Protein AF-A0A2W4PX23-F1 (afdb_monomer_lite)

Foldseek 3Di:
DVVVVVQVVCVVCVVVVVVVLVVVCVVPVLSVVQPCLQLLVDADDDDPDAAEEEDADPVRLVVVLVVCVVVVPPGAYEYEYADSVVQVVNCVSCVVVVHHTGYHHPPHPNSVVSNVVD

Radius of gyration: 15.63 Å; chains: 1; bounding box: 36×24×44 Å

Structure (mmCIF, N/CA/C/O backbone):
data_AF-A0A2W4PX23-F1
#
_entry.id   AF-A0A2W4PX23-F1
#
loop_
_atom_site.group_PDB
_atom_site.id
_atom_site.type_symbol
_atom_site.label_atom_id
_atom_site.label_alt_id
_atom_site.label_comp_id
_atom_site.label_asym_id
_atom_site.label_entity_id
_atom_site.label_seq_id
_atom_site.pdbx_PDB_ins_code
_atom_site.Cartn_x
_atom_site.Cartn_y
_atom_site.Cartn_z
_atom_site.occupancy
_atom_site.B_iso_or_equiv
_atom_site.auth_seq_id
_atom_site.auth_comp_id
_atom_site.auth_asym_id
_atom_site.auth_atom_id
_atom_site.pdbx_PDB_model_num
ATOM 1 N N . MET A 1 1 ? -4.218 9.496 -27.718 1.00 61.47 1 MET A N 1
ATOM 2 C CA . MET A 1 1 ? -2.844 9.422 -28.275 1.00 61.47 1 MET A CA 1
ATOM 3 C C . MET A 1 1 ? -1.739 9.547 -27.221 1.00 61.47 1 MET A C 1
ATOM 5 O O . MET A 1 1 ? -0.979 8.600 -27.090 1.00 61.47 1 MET A O 1
ATOM 9 N N . ARG A 1 2 ? -1.661 10.614 -26.403 1.00 74.56 2 ARG A N 1
ATOM 10 C CA . ARG A 1 2 ? -0.590 10.764 -25.382 1.00 74.56 2 ARG A CA 1
ATOM 11 C C . ARG A 1 2 ? -0.529 9.641 -24.330 1.00 74.56 2 ARG A C 1
ATOM 13 O O . ARG A 1 2 ? 0.556 9.165 -24.022 1.00 74.56 2 ARG A O 1
ATOM 20 N N . ARG A 1 3 ? -1.682 9.164 -23.835 1.00 73.31 3 ARG A N 1
ATOM 21 C CA . ARG A 1 3 ? -1.745 8.023 -22.896 1.00 73.31 3 ARG A CA 1
ATOM 22 C C . ARG A 1 3 ? -1.245 6.712 -23.507 1.00 73.31 3 ARG A C 1
ATOM 24 O O . ARG A 1 3 ? -0.542 5.982 -22.833 1.00 73.31 3 ARG A O 1
ATOM 31 N N . ALA A 1 4 ? -1.559 6.441 -24.775 1.00 79.75 4 ALA A N 1
ATOM 32 C CA . ALA A 1 4 ? -1.116 5.217 -25.448 1.00 79.75 4 ALA A CA 1
ATOM 33 C C . ALA A 1 4 ? 0.409 5.189 -25.624 1.00 79.75 4 ALA A C 1
ATOM 35 O O . ALA A 1 4 ? 1.033 4.165 -25.375 1.00 79.75 4 ALA A O 1
ATOM 36 N N . LEU A 1 5 ? 1.009 6.333 -25.971 1.00 84.81 5 LEU A N 1
ATOM 37 C CA . LEU A 1 5 ? 2.462 6.471 -26.072 1.00 84.81 5 LEU A CA 1
ATOM 38 C C . LEU A 1 5 ? 3.144 6.329 -24.700 1.00 84.81 5 LEU A C 1
ATOM 40 O O . LEU A 1 5 ? 4.139 5.622 -24.583 1.00 84.81 5 LEU A O 1
ATOM 44 N N . TYR A 1 6 ? 2.573 6.941 -23.655 1.00 78.00 6 TYR A N 1
ATOM 45 C CA . TYR A 1 6 ? 3.040 6.794 -22.272 1.00 78.00 6 TYR A CA 1
ATOM 46 C C . TYR A 1 6 ? 2.971 5.336 -21.794 1.00 78.00 6 TYR A C 1
ATOM 48 O O . TYR A 1 6 ? 3.946 4.814 -21.261 1.00 78.00 6 TYR A O 1
ATOM 56 N N . SER A 1 7 ? 1.855 4.647 -22.052 1.00 76.88 7 SER A N 1
ATOM 57 C CA . SER A 1 7 ? 1.700 3.229 -21.724 1.00 76.88 7 SER A CA 1
ATOM 58 C C . SER A 1 7 ? 2.673 2.349 -22.507 1.00 76.88 7 SER A C 1
ATOM 60 O O . SER A 1 7 ? 3.268 1.456 -21.918 1.00 76.88 7 SER A O 1
ATOM 62 N N . LEU A 1 8 ? 2.886 2.606 -23.803 1.00 85.31 8 LEU A N 1
ATOM 63 C CA . LEU A 1 8 ? 3.838 1.848 -24.619 1.00 85.31 8 LEU A CA 1
ATOM 64 C C . LEU A 1 8 ? 5.274 2.003 -24.101 1.00 85.31 8 LEU A C 1
ATOM 66 O O . LEU A 1 8 ? 5.978 1.008 -23.952 1.00 85.31 8 LEU A O 1
ATOM 70 N N . LEU A 1 9 ? 5.684 3.231 -23.769 1.00 86.50 9 LEU A N 1
ATOM 71 C CA . LEU A 1 9 ? 6.985 3.504 -23.156 1.00 86.50 9 LEU A CA 1
ATOM 72 C C . LEU A 1 9 ? 7.128 2.792 -21.808 1.00 86.50 9 LEU A C 1
ATOM 74 O O . LEU A 1 9 ? 8.153 2.157 -21.568 1.00 86.50 9 LEU A O 1
ATOM 78 N N . LEU A 1 10 ? 6.096 2.832 -20.958 1.00 77.94 10 LEU A N 1
ATOM 79 C CA . LEU A 1 10 ? 6.082 2.092 -19.695 1.00 77.94 10 LEU A CA 1
ATOM 80 C C . LEU A 1 10 ? 6.231 0.586 -19.913 1.00 77.94 10 LEU A C 1
ATOM 82 O O . LEU A 1 10 ? 7.039 -0.031 -19.230 1.00 77.94 10 LEU A O 1
ATOM 86 N N . TYR A 1 11 ? 5.511 -0.005 -20.870 1.00 78.06 11 TYR A N 1
ATOM 87 C CA . TYR A 1 11 ? 5.624 -1.432 -21.183 1.00 78.06 11 TYR A CA 1
ATOM 88 C C . TYR A 1 11 ? 6.996 -1.808 -21.747 1.00 78.06 11 TYR A C 1
ATOM 90 O O . TYR A 1 11 ? 7.496 -2.884 -21.430 1.00 78.06 11 TYR A O 1
ATOM 98 N N . LEU A 1 12 ? 7.627 -0.929 -22.529 1.00 85.50 12 LEU A N 1
ATOM 99 C CA . LEU A 1 12 ? 8.967 -1.155 -23.073 1.00 85.50 12 LEU A CA 1
ATOM 100 C C . LEU A 1 12 ? 10.058 -1.042 -21.994 1.00 85.50 12 LEU A C 1
ATOM 102 O O . LEU A 1 12 ? 11.041 -1.778 -22.015 1.00 85.50 12 LEU A O 1
ATOM 106 N N . LEU A 1 13 ? 9.863 -0.150 -21.019 1.00 83.62 13 LEU A N 1
ATOM 107 C CA . LEU A 1 13 ? 10.742 0.016 -19.857 1.00 83.62 13 LEU A CA 1
ATOM 108 C C . LEU A 1 13 ? 10.486 -1.036 -18.767 1.00 83.62 13 LEU A C 1
ATOM 110 O O . LEU A 1 13 ? 11.382 -1.332 -17.976 1.00 83.62 13 LEU A O 1
ATOM 114 N N . LEU A 1 14 ? 9.292 -1.630 -18.730 1.00 78.25 14 LEU A N 1
ATOM 115 C CA . LEU A 1 14 ? 8.894 -2.638 -17.753 1.00 78.25 14 LEU A CA 1
ATOM 116 C C . LEU A 1 14 ? 9.862 -3.828 -17.659 1.00 78.25 14 LEU A C 1
ATOM 118 O O . LEU A 1 14 ? 10.240 -4.143 -16.534 1.00 78.25 14 LEU A O 1
ATOM 122 N N . PRO A 1 15 ? 10.323 -4.478 -18.748 1.00 78.69 15 PRO A N 1
ATOM 123 C CA . PRO A 1 15 ? 11.280 -5.580 -18.643 1.00 78.69 15 PRO A CA 1
ATOM 124 C C . PRO A 1 15 ? 12.607 -5.148 -18.009 1.00 78.69 15 PRO A C 1
ATOM 126 O O . PRO A 1 15 ? 13.164 -5.897 -17.214 1.00 78.69 15 PRO A O 1
ATOM 129 N N . LEU A 1 16 ? 13.084 -3.925 -18.264 1.00 80.81 16 LEU A N 1
ATOM 130 C CA . LEU A 1 16 ? 14.297 -3.389 -17.634 1.00 80.81 16 LEU A CA 1
ATOM 131 C C . LEU A 1 16 ? 14.086 -3.112 -16.139 1.00 80.81 16 LEU A C 1
ATOM 133 O O . LEU A 1 16 ? 14.943 -3.441 -15.316 1.00 80.81 16 LEU A O 1
ATOM 137 N N . VAL A 1 17 ? 12.931 -2.546 -15.773 1.00 73.12 17 VAL A N 1
ATOM 138 C CA . VAL A 1 17 ? 12.558 -2.287 -14.375 1.00 73.12 17 VAL A CA 1
ATOM 139 C C . VAL A 1 17 ? 12.370 -3.598 -13.617 1.00 73.12 17 VAL A C 1
ATOM 141 O O . VAL A 1 17 ? 12.944 -3.750 -12.544 1.00 73.12 17 VAL A O 1
ATOM 144 N N . VAL A 1 18 ? 11.640 -4.561 -14.181 1.00 71.12 18 VAL A N 1
ATOM 145 C CA . VAL A 1 18 ? 11.428 -5.898 -13.611 1.00 71.12 18 VAL A CA 1
ATOM 146 C C . VAL A 1 18 ? 12.751 -6.637 -13.488 1.00 71.12 18 VAL A C 1
ATOM 148 O O . VAL A 1 18 ? 13.023 -7.176 -12.427 1.00 71.12 18 VAL A O 1
ATOM 151 N N . MET A 1 19 ? 13.622 -6.604 -14.498 1.00 76.12 19 MET A N 1
ATOM 152 C CA . MET A 1 19 ? 14.941 -7.235 -14.427 1.00 76.12 19 MET A CA 1
ATOM 153 C C . MET A 1 19 ? 15.809 -6.603 -13.333 1.00 76.12 19 MET A C 1
ATOM 155 O O . MET A 1 19 ? 16.417 -7.315 -12.539 1.00 76.12 19 MET A O 1
ATOM 159 N N . ARG A 1 20 ? 15.799 -5.272 -13.192 1.00 73.00 20 ARG A N 1
ATOM 160 C CA . ARG A 1 20 ? 16.502 -4.573 -12.105 1.00 73.00 20 ARG A CA 1
ATOM 161 C C . ARG A 1 20 ? 15.888 -4.843 -10.729 1.00 73.00 20 ARG A C 1
ATOM 163 O O . ARG A 1 20 ? 16.624 -4.930 -9.744 1.00 73.00 20 ARG A O 1
ATOM 170 N N . PHE A 1 21 ? 14.568 -4.983 -10.652 1.00 64.31 21 PHE A N 1
ATOM 171 C CA . PHE A 1 21 ? 13.844 -5.302 -9.426 1.00 64.31 21 PHE A CA 1
ATOM 172 C C . PHE A 1 21 ? 14.047 -6.762 -9.021 1.00 64.31 21 PHE A C 1
ATOM 174 O O . PHE A 1 21 ? 14.250 -7.026 -7.849 1.00 64.31 21 PHE A O 1
ATOM 181 N N . LEU A 1 22 ? 14.089 -7.702 -9.967 1.00 64.44 22 LEU A N 1
ATOM 182 C CA . LEU A 1 22 ? 14.440 -9.103 -9.734 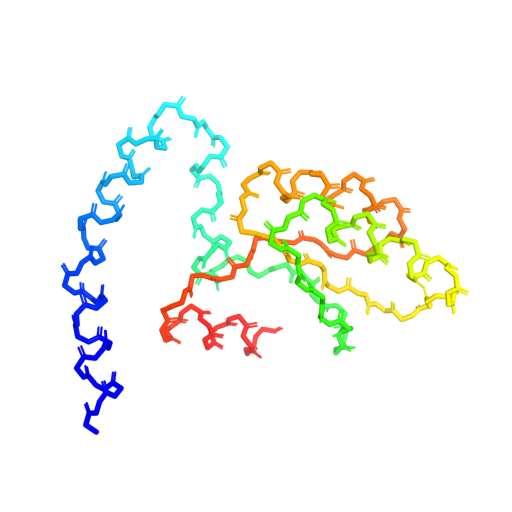1.00 64.44 22 LEU A CA 1
ATOM 183 C C . LEU A 1 22 ? 15.909 -9.236 -9.330 1.00 64.44 22 LEU A C 1
ATOM 185 O O . LEU A 1 22 ? 16.212 -9.975 -8.402 1.00 64.44 22 LEU A O 1
ATOM 189 N N . TRP A 1 23 ? 16.812 -8.461 -9.938 1.00 63.53 23 TRP A N 1
ATOM 190 C CA . TRP A 1 23 ? 18.230 -8.463 -9.576 1.00 63.53 23 TRP A CA 1
ATOM 191 C C . TRP A 1 23 ? 18.479 -7.892 -8.169 1.00 63.53 23 TRP A C 1
ATOM 193 O O . TRP A 1 23 ? 19.302 -8.420 -7.421 1.00 63.53 23 TRP A O 1
ATOM 203 N N . ARG A 1 24 ? 17.736 -6.852 -7.756 1.00 57.50 24 ARG A N 1
ATOM 204 C CA . ARG A 1 24 ? 17.768 -6.339 -6.369 1.00 57.50 24 ARG A CA 1
ATOM 205 C C . ARG A 1 24 ? 16.974 -7.221 -5.396 1.00 57.50 24 ARG A C 1
ATOM 207 O O . ARG A 1 24 ? 17.435 -7.444 -4.284 1.00 57.50 24 ARG A O 1
ATOM 214 N N . GLY A 1 25 ? 15.839 -7.769 -5.815 1.00 50.19 25 GLY A N 1
ATOM 215 C CA . GLY A 1 25 ? 14.952 -8.632 -5.029 1.00 50.19 25 GLY A CA 1
ATOM 216 C C . GLY A 1 25 ? 15.472 -10.060 -4.846 1.00 50.19 25 GLY A C 1
ATOM 217 O O . GLY A 1 25 ? 15.047 -10.769 -3.935 1.00 50.19 25 GLY A O 1
ATOM 218 N N . TRP A 1 26 ? 16.457 -10.483 -5.640 1.00 50.00 26 TRP A N 1
ATOM 219 C CA . TRP A 1 26 ? 17.232 -11.693 -5.365 1.00 50.00 26 TRP A CA 1
ATOM 220 C C . TRP A 1 26 ? 18.038 -11.579 -4.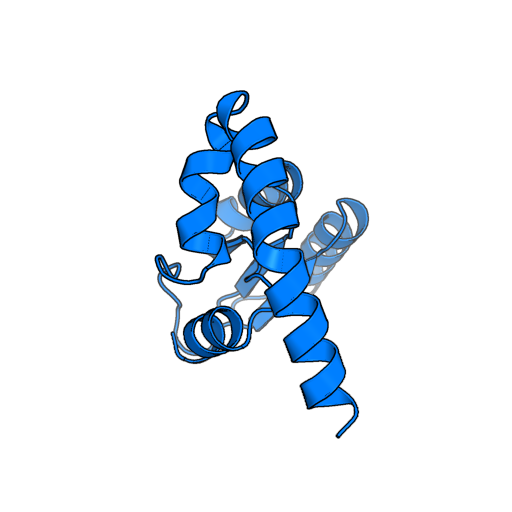065 1.00 50.00 26 TRP A C 1
ATOM 222 O O . TRP A 1 26 ? 18.195 -12.577 -3.365 1.00 50.00 26 TRP A O 1
ATOM 232 N N . ARG A 1 27 ? 18.466 -10.365 -3.692 1.00 51.84 27 ARG A N 1
ATOM 233 C CA . ARG A 1 27 ? 19.202 -10.106 -2.445 1.00 51.84 27 ARG A CA 1
ATOM 234 C C . ARG A 1 27 ? 18.307 -9.904 -1.220 1.00 51.84 27 ARG A C 1
ATOM 236 O O . ARG A 1 27 ? 18.810 -10.023 -0.113 1.00 51.84 27 ARG A O 1
ATOM 243 N N . ASP A 1 28 ? 17.009 -9.650 -1.398 1.00 52.97 28 ASP A N 1
ATOM 244 C CA . ASP A 1 28 ? 16.112 -9.262 -0.304 1.00 52.97 28 ASP A CA 1
ATOM 245 C C . ASP A 1 28 ? 14.805 -10.075 -0.338 1.00 52.97 28 ASP A C 1
ATOM 247 O O . ASP A 1 28 ? 13.909 -9.837 -1.153 1.00 52.97 28 ASP A O 1
ATOM 251 N N . ALA A 1 29 ? 14.685 -11.072 0.544 1.00 53.97 29 ALA A N 1
ATOM 252 C CA . ALA A 1 29 ? 13.554 -12.008 0.574 1.00 53.97 29 ALA A CA 1
ATOM 253 C C . ALA A 1 29 ? 12.189 -11.310 0.741 1.00 53.97 29 ALA A C 1
ATOM 255 O O . ALA A 1 29 ? 11.186 -11.775 0.195 1.00 53.97 29 ALA A O 1
ATOM 256 N N . ALA A 1 30 ? 12.167 -10.153 1.409 1.00 56.28 30 ALA A N 1
ATOM 257 C CA . ALA A 1 30 ? 10.978 -9.321 1.582 1.00 56.28 30 ALA A CA 1
ATOM 258 C C . ALA A 1 30 ? 10.420 -8.768 0.254 1.00 56.28 30 ALA A C 1
ATOM 260 O O . ALA A 1 30 ? 9.223 -8.502 0.147 1.00 56.28 30 ALA A O 1
ATOM 261 N N . GLN A 1 31 ? 11.253 -8.619 -0.785 1.00 55.06 31 GLN A N 1
ATOM 262 C CA . GLN A 1 31 ? 10.791 -8.146 -2.092 1.00 55.06 31 GLN A CA 1
ATOM 263 C C . GLN A 1 31 ? 10.078 -9.227 -2.909 1.00 55.06 31 GLN A C 1
ATOM 265 O O . GLN A 1 31 ? 9.136 -8.892 -3.632 1.00 55.06 31 GLN A O 1
ATOM 270 N N . ARG A 1 32 ? 10.463 -10.503 -2.761 1.00 57.00 32 ARG A N 1
ATOM 271 C CA . ARG A 1 32 ? 9.888 -11.625 -3.527 1.00 57.00 32 ARG A CA 1
ATOM 272 C C . ARG A 1 32 ? 8.404 -11.847 -3.222 1.00 57.00 32 ARG A C 1
ATOM 274 O O . ARG A 1 32 ? 7.620 -12.009 -4.149 1.00 57.00 32 ARG A O 1
ATOM 281 N N . GLY A 1 33 ? 8.009 -11.765 -1.949 1.00 60.03 33 GLY A N 1
ATOM 282 C CA . GLY A 1 33 ? 6.603 -11.897 -1.535 1.00 60.03 33 GLY A CA 1
ATOM 283 C C . GLY A 1 33 ? 5.713 -10.719 -1.955 1.00 60.03 33 GLY A C 1
ATOM 284 O O . GLY A 1 33 ? 4.516 -10.890 -2.153 1.00 60.03 33 GLY A O 1
ATOM 285 N N . SER A 1 34 ? 6.293 -9.532 -2.168 1.00 68.81 34 SER A N 1
ATOM 286 C CA . SER A 1 34 ? 5.525 -8.320 -2.495 1.00 68.81 34 SER A CA 1
ATOM 287 C C . SER A 1 34 ? 5.121 -8.204 -3.968 1.00 68.81 34 SER A C 1
ATOM 289 O O . SER A 1 34 ? 4.300 -7.357 -4.305 1.00 68.81 34 SER A O 1
ATOM 291 N N . LEU A 1 35 ? 5.687 -9.016 -4.870 1.00 75.44 35 LEU A N 1
ATOM 292 C CA . LEU A 1 35 ? 5.414 -8.891 -6.307 1.00 75.44 35 LEU A CA 1
ATOM 293 C C . LEU A 1 35 ? 3.959 -9.250 -6.641 1.00 75.44 35 LEU A C 1
ATOM 295 O O . LEU A 1 35 ? 3.315 -8.541 -7.410 1.00 75.44 35 LEU A O 1
ATOM 299 N N . ALA A 1 36 ? 3.429 -10.311 -6.030 1.00 76.88 36 ALA A N 1
ATOM 300 C CA . ALA A 1 36 ? 2.035 -10.712 -6.202 1.00 76.88 36 ALA A CA 1
ATOM 301 C C . ALA A 1 36 ? 1.063 -9.660 -5.636 1.00 76.88 36 ALA A C 1
ATOM 303 O O . ALA A 1 36 ? 0.066 -9.349 -6.287 1.00 76.88 36 ALA A O 1
ATOM 304 N N . GLU A 1 37 ? 1.385 -9.057 -4.483 1.00 76.06 37 GLU A N 1
ATOM 305 C CA . GLU A 1 37 ? 0.619 -7.939 -3.906 1.00 76.06 37 GLU A CA 1
ATOM 306 C C . GLU A 1 37 ? 0.643 -6.707 -4.832 1.00 76.06 37 GLU A C 1
ATOM 308 O O . GLU A 1 37 ? -0.401 -6.155 -5.162 1.00 76.06 37 GLU A O 1
ATOM 313 N N . ARG A 1 38 ? 1.821 -6.311 -5.334 1.00 81.31 38 ARG A N 1
ATOM 314 C CA . ARG A 1 38 ? 2.000 -5.145 -6.228 1.00 81.31 38 ARG A CA 1
ATOM 315 C C . ARG A 1 38 ? 1.360 -5.320 -7.590 1.00 81.31 38 ARG A C 1
ATOM 317 O O . ARG A 1 38 ? 0.916 -4.357 -8.208 1.00 81.31 38 ARG A O 1
ATOM 324 N N . LEU A 1 39 ? 1.335 -6.546 -8.088 1.00 82.38 39 LEU A N 1
ATOM 325 C CA . LEU A 1 39 ? 0.583 -6.862 -9.285 1.00 82.38 39 LEU A CA 1
ATOM 326 C C . LEU A 1 39 ? -0.910 -6.988 -8.984 1.00 82.38 39 LEU A C 1
ATOM 328 O O . LEU A 1 39 ? -1.648 -7.108 -9.941 1.00 82.38 39 LEU A O 1
ATOM 332 N N . ALA A 1 40 ? -1.371 -6.945 -7.732 1.00 81.69 40 ALA A N 1
ATOM 333 C CA . ALA A 1 40 ? -2.760 -7.189 -7.340 1.00 81.69 40 ALA A CA 1
ATOM 334 C C . ALA A 1 40 ? -3.273 -8.594 -7.727 1.00 81.69 40 ALA A C 1
ATOM 336 O O . ALA A 1 40 ? -4.418 -8.766 -8.140 1.00 81.69 40 ALA A O 1
ATOM 337 N N . PHE A 1 41 ? -2.404 -9.612 -7.661 1.00 79.75 41 PHE A N 1
ATOM 338 C CA . PHE A 1 41 ? -2.789 -11.034 -7.743 1.00 79.75 41 PHE A CA 1
ATOM 339 C C . PHE A 1 41 ? -3.109 -11.635 -6.369 1.00 79.75 41 PHE A C 1
ATOM 341 O O . PHE A 1 41 ? -3.775 -12.660 -6.303 1.00 79.75 41 PHE A O 1
ATOM 348 N N . ALA A 1 42 ? -2.653 -10.996 -5.291 1.00 69.69 42 ALA A N 1
ATOM 349 C CA . ALA A 1 42 ? -2.983 -11.349 -3.915 1.00 69.69 42 ALA A CA 1
ATOM 350 C C . ALA A 1 42 ? -3.665 -10.143 -3.246 1.00 69.69 42 ALA A C 1
ATOM 352 O O . ALA A 1 42 ? -2.993 -9.385 -2.540 1.00 69.69 42 ALA A O 1
ATOM 353 N N . PRO A 1 43 ? -4.949 -9.872 -3.547 1.00 63.75 43 PRO A N 1
ATOM 354 C CA . PRO A 1 43 ? -5.666 -8.799 -2.875 1.00 63.75 43 PRO A CA 1
ATOM 355 C C . PRO A 1 43 ? -5.769 -9.116 -1.378 1.00 63.75 43 PRO A C 1
ATOM 357 O O . PRO A 1 43 ? -6.028 -10.256 -0.991 1.00 63.75 43 PRO A O 1
ATOM 360 N N . ALA A 1 44 ? -5.534 -8.109 -0.534 1.00 62.44 44 ALA A N 1
ATOM 361 C CA . ALA A 1 44 ? -5.886 -8.211 0.877 1.00 62.44 44 ALA A CA 1
ATOM 362 C C . ALA A 1 44 ? -7.414 -8.405 0.988 1.00 62.44 44 ALA A C 1
ATOM 364 O O . ALA A 1 44 ? -8.132 -7.856 0.148 1.00 62.44 44 ALA A O 1
ATOM 365 N N . PRO A 1 45 ? -7.912 -9.180 1.969 1.00 60.03 45 PRO A N 1
ATOM 366 C CA . PRO A 1 45 ? -9.348 -9.296 2.197 1.00 60.03 45 PRO A CA 1
ATOM 367 C C . PRO A 1 45 ? -9.880 -7.909 2.528 1.00 60.03 45 PRO A C 1
ATOM 369 O O . PRO A 1 45 ? -9.423 -7.363 3.522 1.00 60.03 45 PRO A O 1
ATOM 372 N N . ARG A 1 46 ? -10.780 -7.367 1.701 1.00 67.19 46 ARG A N 1
ATOM 373 C CA . ARG A 1 46 ? -11.390 -6.050 1.901 1.00 67.19 46 ARG A CA 1
ATOM 374 C C . ARG A 1 46 ? -12.713 -6.183 2.625 1.00 67.19 46 ARG A C 1
ATOM 376 O O . ARG A 1 46 ? -13.574 -6.945 2.192 1.00 67.19 46 ARG A O 1
ATOM 383 N N . ALA A 1 47 ? -12.901 -5.404 3.681 1.00 66.88 47 ALA A N 1
ATOM 384 C CA . ALA A 1 47 ? -14.246 -5.051 4.119 1.00 66.88 47 ALA A CA 1
ATOM 385 C C . ALA A 1 47 ? -15.013 -4.348 2.980 1.00 66.88 47 ALA A C 1
ATOM 387 O O . ALA A 1 47 ? -14.395 -3.737 2.107 1.00 66.88 47 ALA A O 1
ATOM 388 N N . ASP A 1 48 ? -16.347 -4.394 2.988 1.00 69.00 48 ASP A N 1
ATOM 389 C CA . ASP A 1 48 ? -17.151 -3.729 1.958 1.00 69.00 48 ASP A CA 1
ATOM 390 C C . ASP A 1 48 ? -16.857 -2.217 1.920 1.00 69.00 48 ASP A C 1
ATOM 392 O O . ASP A 1 48 ? -17.192 -1.473 2.840 1.00 69.00 48 ASP A O 1
ATOM 396 N N . SER A 1 49 ? -16.236 -1.760 0.827 1.00 73.81 49 SER A N 1
ATOM 397 C CA . SER A 1 49 ? -15.952 -0.345 0.523 1.00 73.81 49 SER A CA 1
ATOM 398 C C . SER A 1 49 ? -15.135 0.406 1.597 1.00 73.81 49 SER A C 1
ATOM 400 O O . SER A 1 49 ? -15.631 1.364 2.199 1.00 73.81 49 SER A O 1
ATOM 402 N N . PRO A 1 50 ? -13.861 0.035 1.830 1.00 86.44 50 PRO A N 1
ATOM 403 C CA . PRO A 1 50 ? -13.038 0.681 2.841 1.00 86.44 50 PRO A CA 1
ATOM 404 C C . PRO A 1 50 ? -12.624 2.089 2.396 1.00 86.44 50 PRO A C 1
ATOM 406 O O . PRO A 1 50 ? -12.446 2.368 1.206 1.00 86.44 50 PRO A O 1
ATOM 409 N N . LEU A 1 51 ? -12.366 2.973 3.363 1.00 89.12 51 LEU A N 1
ATOM 410 C CA . LEU A 1 51 ? -11.679 4.231 3.077 1.00 89.12 51 LEU A CA 1
ATOM 411 C C . LEU A 1 51 ? -10.246 3.912 2.631 1.00 89.12 51 LEU A C 1
ATOM 413 O O . LEU A 1 51 ? -9.425 3.465 3.434 1.00 89.12 51 LEU A O 1
ATOM 417 N N . TRP A 1 52 ? -9.939 4.140 1.355 1.00 91.56 52 TRP A N 1
ATOM 418 C CA . TRP A 1 52 ? -8.599 3.907 0.824 1.00 91.56 52 TRP A CA 1
ATOM 419 C C . TRP A 1 52 ? -7.694 5.117 1.060 1.00 91.56 52 TRP A C 1
ATOM 421 O O . TRP A 1 52 ? -7.927 6.207 0.538 1.00 91.56 52 TRP A O 1
ATOM 431 N N . LEU A 1 53 ? -6.627 4.900 1.826 1.00 92.94 53 LEU A N 1
ATOM 432 C CA . LEU A 1 53 ? -5.583 5.875 2.099 1.00 92.94 53 LEU A CA 1
ATOM 433 C C . LEU A 1 53 ? -4.249 5.420 1.505 1.00 92.94 53 LEU A C 1
ATOM 435 O O . LEU A 1 53 ? -3.842 4.259 1.612 1.00 92.94 53 LEU A O 1
ATOM 439 N N . HIS A 1 54 ? -3.531 6.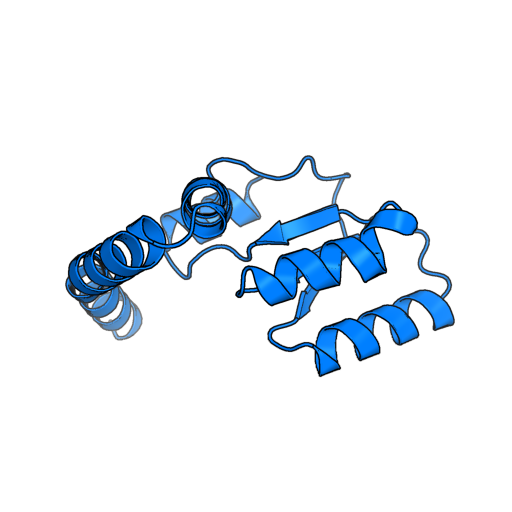357 0.897 1.00 93.62 54 HIS A N 1
ATOM 440 C CA . HIS A 1 54 ? -2.198 6.123 0.365 1.00 93.62 54 HIS A CA 1
ATOM 441 C C . HIS A 1 54 ? -1.182 7.020 1.061 1.00 93.62 54 HIS A C 1
ATOM 443 O O . HIS A 1 54 ? -1.422 8.214 1.221 1.00 93.62 54 HIS A O 1
ATOM 449 N N . ALA A 1 55 ? -0.043 6.440 1.437 1.00 94.69 55 ALA A N 1
ATOM 450 C CA . ALA A 1 55 ? 1.096 7.179 1.957 1.00 94.69 55 ALA A CA 1
ATOM 451 C C . ALA A 1 55 ? 2.384 6.740 1.255 1.00 94.69 55 ALA A C 1
ATOM 453 O O . ALA A 1 55 ? 2.840 5.593 1.371 1.00 94.69 55 ALA A O 1
ATOM 454 N N . ALA A 1 56 ? 2.992 7.684 0.546 1.00 91.50 56 ALA A N 1
ATOM 455 C CA . ALA A 1 56 ? 4.262 7.526 -0.143 1.00 91.50 56 ALA A CA 1
ATOM 456 C C . ALA A 1 56 ? 5.460 7.683 0.809 1.00 91.50 56 ALA A C 1
ATOM 458 O O . ALA A 1 56 ? 6.560 7.220 0.498 1.00 91.50 56 ALA A O 1
ATOM 459 N N . SER A 1 57 ? 5.253 8.295 1.980 1.00 90.50 57 SER A N 1
ATOM 460 C CA . SER A 1 57 ? 6.310 8.589 2.947 1.00 90.50 57 SER A CA 1
ATOM 461 C C . SER A 1 57 ? 5.946 8.227 4.392 1.00 90.50 57 SER A C 1
ATOM 463 O O . SER A 1 57 ? 4.784 8.043 4.757 1.00 90.50 57 SER A O 1
ATOM 465 N N . MET A 1 58 ? 6.967 8.149 5.255 1.00 91.12 58 MET A N 1
ATOM 466 C CA . MET A 1 58 ? 6.762 7.923 6.691 1.00 91.12 58 MET A CA 1
ATOM 467 C C . MET A 1 58 ? 6.062 9.110 7.369 1.00 91.12 58 MET A C 1
ATOM 469 O O . MET A 1 58 ? 5.287 8.912 8.302 1.00 91.12 58 MET A O 1
ATOM 473 N N . GLY A 1 59 ? 6.321 10.338 6.905 1.00 91.50 59 GLY A N 1
ATOM 474 C CA . GLY A 1 59 ? 5.643 11.536 7.407 1.00 91.50 59 GLY A CA 1
ATOM 475 C C . GLY A 1 59 ? 4.138 11.476 7.151 1.00 91.50 59 GLY A C 1
ATOM 476 O O . GLY A 1 59 ? 3.354 11.684 8.073 1.00 91.50 59 GLY A O 1
ATOM 477 N N . GLU A 1 60 ? 3.743 11.083 5.938 1.00 96.19 60 GLU A N 1
ATOM 478 C CA . GLU A 1 60 ? 2.336 10.879 5.572 1.00 96.19 60 GLU A CA 1
ATOM 479 C C . GLU A 1 60 ? 1.675 9.774 6.396 1.00 96.19 60 GLU A C 1
ATOM 481 O O . GLU A 1 60 ? 0.583 9.984 6.912 1.00 96.19 60 GLU A O 1
ATOM 486 N N . LEU A 1 61 ? 2.338 8.628 6.602 1.00 94.62 61 LEU A N 1
ATOM 487 C CA . LEU A 1 61 ? 1.791 7.554 7.444 1.00 94.62 61 LEU A CA 1
ATOM 488 C C . LEU A 1 61 ? 1.478 8.043 8.862 1.00 94.62 61 LEU A C 1
ATOM 490 O O . LEU A 1 61 ? 0.414 7.744 9.401 1.00 94.62 61 LEU A O 1
ATOM 494 N N . ARG A 1 62 ? 2.389 8.813 9.466 1.00 93.88 62 ARG A N 1
ATOM 495 C CA 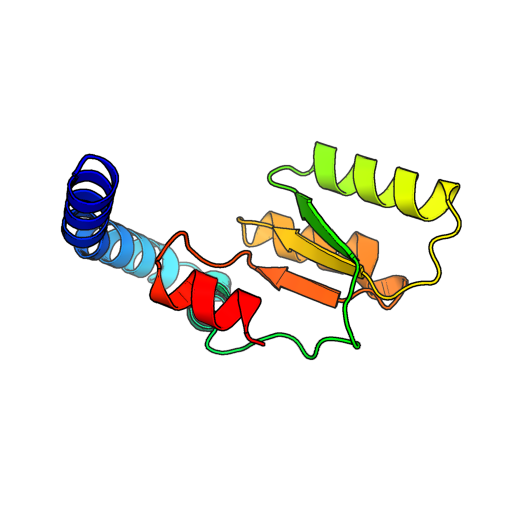. ARG A 1 62 ? 2.194 9.361 10.817 1.00 93.88 62 ARG A CA 1
ATOM 496 C C . ARG A 1 62 ? 1.081 10.405 10.844 1.00 93.88 62 ARG A C 1
ATOM 498 O O . ARG A 1 62 ? 0.286 10.401 11.780 1.00 93.88 62 ARG A O 1
ATOM 505 N N . ALA A 1 63 ? 1.001 11.256 9.822 1.00 94.75 63 ALA A N 1
ATOM 506 C CA . ALA A 1 63 ? -0.067 12.243 9.691 1.00 94.75 63 ALA A CA 1
ATOM 507 C C . ALA A 1 63 ? -1.443 11.573 9.550 1.00 94.75 63 ALA A C 1
ATOM 509 O O . ALA A 1 63 ? -2.383 11.954 10.243 1.00 94.75 63 ALA A O 1
ATOM 510 N N . LEU A 1 64 ? -1.549 10.533 8.718 1.00 94.12 64 LEU A N 1
ATOM 511 C CA . LEU A 1 64 ? -2.776 9.753 8.566 1.00 94.12 64 LEU A CA 1
ATOM 512 C C . LEU A 1 64 ? -3.167 9.050 9.868 1.00 94.12 64 LEU A C 1
ATOM 514 O O . LEU A 1 64 ? -4.332 9.099 10.245 1.00 94.12 64 LEU A O 1
ATOM 518 N N . ALA A 1 65 ? -2.214 8.448 10.586 1.00 91.94 65 ALA A N 1
ATOM 519 C CA . ALA A 1 65 ? -2.488 7.808 11.873 1.00 91.94 65 ALA A CA 1
ATOM 520 C C . ALA A 1 65 ? -3.048 8.808 12.898 1.00 91.94 65 ALA A C 1
ATOM 522 O O . ALA A 1 65 ? -4.064 8.534 13.535 1.00 91.94 65 ALA A O 1
ATOM 523 N N . ALA A 1 66 ? -2.434 9.990 13.006 1.00 91.88 66 ALA A N 1
ATOM 524 C CA . ALA A 1 66 ? -2.924 11.055 13.876 1.00 91.88 66 ALA A CA 1
ATOM 525 C C . ALA A 1 66 ? -4.325 11.538 13.463 1.00 91.88 66 ALA A C 1
ATOM 527 O O . ALA A 1 66 ? -5.185 11.732 14.320 1.00 91.88 66 ALA A O 1
ATOM 528 N N . LEU A 1 67 ? -4.575 11.685 12.158 1.00 92.38 67 LEU A N 1
ATOM 529 C CA . LEU A 1 67 ? -5.869 12.114 11.627 1.00 92.38 67 LEU A CA 1
ATOM 530 C C . LEU A 1 67 ? -6.980 11.094 11.909 1.00 92.38 67 LEU A C 1
ATOM 532 O O . LEU A 1 67 ? -8.062 11.483 12.348 1.00 92.38 67 LEU A O 1
ATOM 536 N N . LEU A 1 68 ? -6.723 9.805 11.671 1.00 90.56 68 LEU A N 1
ATOM 537 C CA . LEU A 1 68 ? -7.688 8.736 11.941 1.00 90.56 68 LEU A CA 1
ATOM 538 C C . LEU A 1 68 ? -8.015 8.643 13.431 1.00 90.56 68 LEU A C 1
ATOM 540 O O . LEU A 1 68 ? -9.184 8.516 13.792 1.00 90.56 68 LEU A O 1
ATOM 544 N N . HIS A 1 69 ? -6.995 8.769 14.285 1.00 88.88 69 HIS A N 1
ATOM 545 C CA . HIS A 1 69 ? -7.180 8.782 15.730 1.00 88.88 69 HIS A CA 1
ATOM 546 C C . HIS A 1 69 ? -8.021 9.983 16.180 1.00 88.88 69 HIS A C 1
ATOM 548 O O . HIS A 1 69 ? -9.008 9.808 16.889 1.00 88.88 69 HIS A O 1
ATOM 554 N N . ALA A 1 70 ? -7.695 11.191 15.707 1.00 90.62 70 ALA A N 1
ATOM 555 C CA . ALA A 1 70 ? -8.422 12.412 16.055 1.00 90.62 70 ALA A CA 1
ATOM 556 C C . ALA A 1 70 ? -9.886 12.403 15.584 1.00 90.62 70 ALA A C 1
ATOM 558 O O . ALA A 1 70 ? -10.741 13.017 16.216 1.00 90.62 70 ALA A O 1
ATOM 559 N N . ARG A 1 71 ? -10.186 11.713 14.476 1.00 88.06 71 ARG A N 1
ATOM 560 C CA . ARG A 1 71 ? -11.553 11.566 13.956 1.00 88.06 71 ARG A CA 1
ATOM 561 C C . ARG A 1 71 ? -12.335 10.407 14.568 1.00 88.06 71 ARG A C 1
ATOM 563 O O . ARG A 1 71 ? -13.516 10.283 14.264 1.00 88.06 71 ARG A O 1
ATOM 570 N N . GLY A 1 72 ? -11.704 9.567 15.392 1.00 84.62 72 GLY A N 1
ATOM 571 C CA . GLY A 1 72 ? -12.335 8.358 15.921 1.00 84.62 72 GLY A CA 1
ATOM 572 C C . GLY A 1 72 ? -12.844 7.441 14.805 1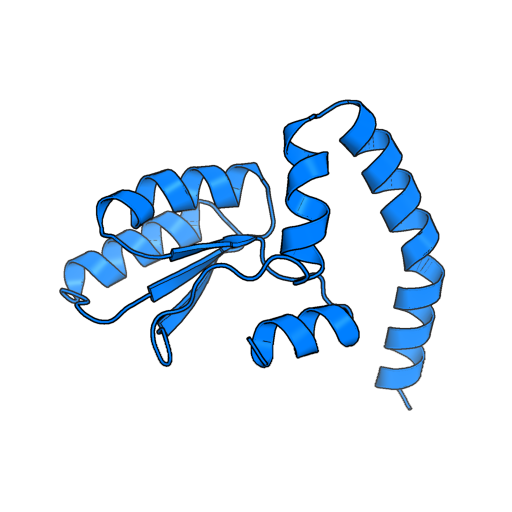.00 84.62 72 GLY A C 1
ATOM 573 O O . GLY A 1 72 ? -13.964 6.942 14.890 1.00 84.62 72 GLY A O 1
ATOM 574 N N . GLN A 1 73 ? -12.066 7.285 13.724 1.00 83.06 73 GLN A N 1
ATOM 575 C CA . GLN A 1 73 ? -12.517 6.569 12.530 1.00 83.06 73 GLN A CA 1
ATOM 576 C C . GLN A 1 73 ? -12.887 5.117 12.868 1.00 83.06 73 GLN A C 1
ATOM 578 O O . GLN A 1 73 ? -12.022 4.312 13.200 1.00 83.06 73 GLN A O 1
ATOM 583 N N . SER A 1 74 ? -14.172 4.784 12.739 1.00 77.88 74 SER A N 1
ATOM 584 C CA . SER A 1 74 ? -14.712 3.446 13.015 1.00 77.88 74 SER A CA 1
ATOM 585 C C . SER A 1 74 ? -14.933 2.601 11.760 1.00 77.88 74 SER A C 1
ATOM 587 O O . SER A 1 74 ? -15.134 1.393 11.864 1.00 77.88 74 SER A O 1
ATOM 589 N N . SER A 1 75 ? -14.908 3.213 10.571 1.00 83.25 75 SER A N 1
ATOM 590 C CA . SER A 1 75 ? -15.052 2.472 9.318 1.00 83.25 75 SER A CA 1
ATOM 591 C C . SER A 1 75 ? -13.783 1.678 8.992 1.00 83.25 75 SER A C 1
ATOM 593 O O . SER A 1 75 ? -12.681 2.100 9.358 1.00 83.25 75 SER A O 1
ATOM 595 N N . PRO A 1 76 ? -13.899 0.592 8.214 1.00 85.06 76 PRO A N 1
ATOM 596 C CA . PRO A 1 76 ? -12.742 -0.086 7.651 1.00 85.06 76 PRO A CA 1
ATOM 597 C C . PRO A 1 76 ? -11.880 0.881 6.829 1.00 85.06 76 PRO A C 1
ATOM 599 O O . PRO A 1 76 ? -12.393 1.695 6.052 1.00 85.06 76 PRO A O 1
ATOM 602 N N . VAL A 1 77 ? -10.564 0.801 7.013 1.00 90.62 77 VAL A N 1
ATOM 603 C CA . VAL A 1 77 ? -9.575 1.614 6.298 1.00 90.62 77 VAL A CA 1
ATOM 604 C C . VAL A 1 77 ? -8.586 0.672 5.634 1.00 90.62 77 VAL A C 1
ATOM 606 O O . VAL A 1 77 ? -8.068 -0.240 6.279 1.00 90.62 77 VAL A O 1
ATOM 609 N N . LEU A 1 78 ? -8.303 0.937 4.362 1.00 91.75 78 LEU A N 1
ATOM 610 C CA . LEU A 1 78 ? -7.245 0.281 3.609 1.00 91.75 78 LEU A CA 1
ATOM 611 C C . LEU A 1 78 ? -6.081 1.256 3.453 1.00 91.75 78 LEU A C 1
ATOM 613 O O . LEU A 1 78 ? -6.204 2.263 2.756 1.00 91.75 78 LEU A O 1
ATOM 617 N N . VAL A 1 79 ? -4.938 0.953 4.063 1.00 92.62 79 VAL A N 1
ATOM 618 C CA . VAL A 1 79 ? -3.726 1.770 3.940 1.00 92.62 79 VAL A CA 1
ATOM 619 C C . VAL A 1 79 ? -2.758 1.127 2.954 1.00 92.62 79 VAL A C 1
ATOM 621 O O . VAL A 1 79 ? -2.380 -0.037 3.086 1.00 92.62 79 VAL A O 1
ATOM 624 N N . THR A 1 80 ? -2.307 1.907 1.974 1.00 92.62 80 THR A N 1
ATOM 625 C CA . THR A 1 80 ? -1.325 1.462 0.979 1.00 92.62 80 THR A CA 1
ATOM 626 C C . THR A 1 80 ? -0.036 2.261 1.040 1.00 92.62 80 THR A C 1
ATOM 628 O O . THR A 1 80 ? -0.046 3.474 1.248 1.00 92.62 80 THR A O 1
ATOM 631 N N . SER A 1 81 ? 1.086 1.584 0.801 1.00 92.38 81 SER A N 1
ATOM 632 C CA . SER A 1 81 ? 2.384 2.236 0.626 1.00 92.38 81 SER A CA 1
ATOM 633 C C . SER A 1 81 ? 3.202 1.564 -0.473 1.00 92.38 81 SER A C 1
ATOM 635 O O . SER A 1 81 ? 2.976 0.406 -0.830 1.00 92.38 81 SER A O 1
ATOM 637 N N . ILE A 1 82 ? 4.146 2.308 -1.046 1.00 87.38 82 ILE A N 1
ATOM 638 C CA . ILE A 1 82 ? 4.930 1.848 -2.196 1.00 87.38 82 ILE A CA 1
ATOM 639 C C . ILE A 1 82 ? 6.132 1.021 -1.749 1.00 87.38 82 ILE A C 1
ATOM 641 O O . ILE A 1 82 ? 6.464 0.041 -2.409 1.00 87.38 82 ILE A O 1
ATOM 645 N N . THR A 1 83 ? 6.820 1.369 -0.664 1.00 85.25 83 THR A N 1
ATOM 646 C CA . THR A 1 83 ? 8.072 0.697 -0.275 1.00 85.25 83 THR A CA 1
ATOM 647 C C . THR A 1 83 ? 7.815 -0.433 0.725 1.00 85.25 83 THR A C 1
ATOM 649 O O . THR A 1 83 ? 6.893 -0.331 1.531 1.00 85.25 83 THR A O 1
ATOM 652 N N . PRO A 1 84 ? 8.619 -1.516 0.733 1.00 83.12 84 PRO A N 1
ATOM 653 C CA . PRO A 1 84 ? 8.482 -2.573 1.741 1.00 83.12 84 PRO A CA 1
ATOM 654 C C . PRO A 1 84 ? 8.592 -2.041 3.177 1.00 83.12 84 PRO A C 1
ATOM 656 O O . PRO A 1 84 ? 7.845 -2.457 4.057 1.00 83.12 84 PRO A O 1
ATOM 659 N N . THR A 1 85 ? 9.480 -1.068 3.399 1.00 85.56 85 THR A N 1
ATOM 660 C CA . THR A 1 85 ? 9.622 -0.370 4.682 1.00 85.56 85 THR A CA 1
ATOM 661 C C . THR A 1 85 ? 8.384 0.461 5.019 1.00 85.56 85 THR A C 1
ATOM 663 O O . THR A 1 85 ? 7.931 0.434 6.159 1.00 85.56 85 THR A O 1
ATOM 666 N N . GLY A 1 86 ? 7.795 1.152 4.039 1.00 88.69 86 GLY A N 1
ATOM 667 C CA . GLY A 1 86 ? 6.527 1.865 4.191 1.00 88.69 86 GLY A CA 1
ATOM 668 C C . GLY A 1 86 ? 5.380 0.931 4.574 1.00 88.69 86 GLY A C 1
ATOM 669 O O . GLY A 1 86 ? 4.686 1.194 5.550 1.00 88.69 86 GLY A O 1
ATOM 670 N N . VAL A 1 87 ? 5.237 -0.208 3.889 1.00 89.44 87 VAL A N 1
ATOM 671 C CA . VAL A 1 87 ? 4.219 -1.229 4.202 1.00 89.44 87 VAL A CA 1
ATOM 672 C C . VAL A 1 87 ? 4.429 -1.814 5.601 1.00 89.44 87 VAL A C 1
ATOM 674 O O . VAL A 1 87 ? 3.472 -1.947 6.358 1.00 89.44 87 VAL A O 1
ATOM 677 N N . ALA A 1 88 ? 5.669 -2.123 5.988 1.00 89.75 88 ALA A N 1
ATOM 678 C CA . ALA A 1 88 ? 5.970 -2.623 7.329 1.00 89.75 88 ALA A CA 1
ATOM 679 C C . ALA A 1 88 ? 5.625 -1.598 8.424 1.00 89.75 88 ALA A C 1
ATOM 681 O O . ALA A 1 88 ? 5.028 -1.955 9.439 1.00 89.75 88 ALA A O 1
ATOM 682 N N . ASN A 1 89 ? 5.950 -0.319 8.212 1.00 92.38 89 ASN A N 1
ATOM 683 C CA . ASN A 1 89 ? 5.584 0.752 9.140 1.00 92.38 89 ASN A CA 1
ATOM 684 C C . ASN A 1 89 ? 4.069 0.975 9.190 1.00 92.38 89 ASN A C 1
ATOM 686 O O . ASN A 1 89 ? 3.518 1.147 10.273 1.00 92.38 89 ASN A O 1
ATOM 690 N N . ALA A 1 90 ? 3.386 0.911 8.049 1.00 92.19 90 ALA A N 1
ATOM 691 C CA . ALA A 1 90 ? 1.934 0.989 7.991 1.00 92.19 90 ALA A CA 1
ATOM 692 C C . ALA A 1 90 ? 1.284 -0.167 8.773 1.00 92.19 90 ALA A C 1
ATOM 694 O O . ALA A 1 90 ? 0.417 0.075 9.605 1.00 92.19 90 ALA A O 1
ATOM 695 N N . ARG A 1 91 ? 1.764 -1.409 8.614 1.00 91.75 91 ARG A N 1
ATOM 696 C CA . ARG A 1 91 ? 1.285 -2.564 9.398 1.00 91.75 91 ARG A CA 1
ATOM 697 C C . ARG A 1 91 ? 1.461 -2.346 10.903 1.00 91.75 91 ARG A C 1
ATOM 699 O O . ARG A 1 91 ? 0.565 -2.684 11.666 1.00 91.75 91 ARG A O 1
ATOM 706 N N . ARG A 1 92 ? 2.573 -1.738 11.331 1.00 91.62 92 ARG A N 1
ATOM 707 C CA . ARG A 1 92 ? 2.813 -1.400 12.747 1.00 91.62 92 ARG A CA 1
ATOM 708 C C . ARG A 1 92 ? 1.868 -0.321 13.277 1.00 91.62 92 ARG A C 1
ATOM 710 O O . ARG A 1 92 ? 1.415 -0.437 14.407 1.00 91.62 92 ARG A O 1
ATOM 717 N N . LEU A 1 93 ? 1.598 0.719 12.488 1.00 91.06 93 LEU A N 1
ATOM 718 C CA . LEU A 1 93 ? 0.775 1.857 12.911 1.00 91.06 93 LEU A CA 1
ATOM 719 C C . LEU A 1 93 ? -0.725 1.554 12.875 1.00 91.06 93 LEU A C 1
ATOM 721 O O . LEU A 1 93 ? -1.453 1.980 13.763 1.00 91.06 93 LEU A O 1
ATOM 725 N N . PHE A 1 94 ? -1.182 0.834 11.853 1.00 90.06 94 PHE A N 1
ATOM 726 C CA . PHE A 1 94 ? -2.606 0.665 11.561 1.00 90.06 94 PHE A CA 1
ATOM 727 C C . PHE A 1 94 ? -3.116 -0.755 11.841 1.00 90.06 94 PHE A C 1
ATOM 729 O O . PHE A 1 94 ? -4.303 -0.930 12.100 1.00 90.06 94 PHE A O 1
ATOM 736 N N . GLY A 1 95 ? -2.238 -1.765 11.862 1.00 84.88 95 GLY A N 1
ATOM 737 C CA . GLY A 1 95 ? -2.642 -3.162 12.061 1.00 84.88 95 GLY A CA 1
ATOM 738 C C . GLY A 1 95 ? -3.219 -3.442 13.451 1.00 84.88 95 GLY A C 1
ATOM 739 O O . GLY A 1 95 ? -4.165 -4.211 13.573 1.00 84.88 95 GLY A O 1
ATOM 740 N N . ALA A 1 96 ? -2.716 -2.770 14.494 1.00 82.69 96 ALA A N 1
ATOM 741 C CA . ALA A 1 96 ? -3.266 -2.892 15.849 1.00 82.69 96 ALA A CA 1
ATOM 742 C C . ALA A 1 96 ? -4.697 -2.331 15.967 1.00 82.69 96 ALA A C 1
ATOM 744 O O . ALA A 1 96 ? -5.457 -2.774 16.821 1.00 82.69 96 ALA A O 1
ATOM 745 N N . ALA A 1 97 ? -5.069 -1.389 15.095 1.00 81.69 97 ALA A N 1
ATOM 746 C CA . ALA A 1 97 ? -6.410 -0.811 15.020 1.00 81.69 97 ALA A CA 1
ATOM 747 C C . ALA A 1 97 ? -7.364 -1.621 14.117 1.00 81.69 97 ALA A C 1
ATOM 749 O O . ALA A 1 97 ? -8.474 -1.176 13.842 1.00 81.69 97 ALA A O 1
ATOM 750 N N . GLY A 1 98 ? -6.940 -2.796 13.632 1.00 83.25 98 GLY A N 1
ATOM 751 C CA . GLY A 1 98 ? -7.749 -3.650 12.758 1.00 83.25 98 GLY A CA 1
ATOM 752 C C . GLY A 1 98 ? -7.893 -3.131 11.325 1.00 83.25 98 GLY A C 1
ATOM 753 O O . GLY A 1 98 ? -8.715 -3.645 10.574 1.00 83.25 98 GLY A O 1
ATOM 754 N N . HIS A 1 99 ? -7.111 -2.124 10.928 1.00 88.00 99 HIS A N 1
ATOM 755 C CA . HIS A 1 99 ? -7.104 -1.629 9.555 1.00 88.00 99 HIS A CA 1
ATOM 756 C C . HIS A 1 99 ? -6.255 -2.522 8.647 1.00 88.00 99 HIS A C 1
ATOM 758 O O . HIS A 1 99 ? -5.202 -3.040 9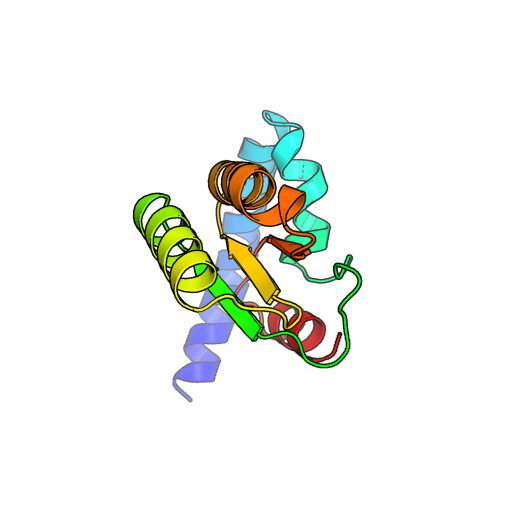.036 1.00 88.00 99 HIS A O 1
ATOM 764 N N . GLU A 1 100 ? -6.686 -2.652 7.399 1.00 89.25 100 GLU A N 1
ATOM 765 C CA . GLU A 1 100 ? -5.996 -3.446 6.395 1.00 89.25 100 GLU A CA 1
ATOM 766 C C . GLU A 1 100 ? -4.809 -2.680 5.812 1.00 89.25 100 GLU A C 1
ATOM 768 O O . GLU A 1 100 ? -4.867 -1.470 5.574 1.00 89.25 100 GLU A O 1
ATOM 773 N N . VAL A 1 101 ? -3.717 -3.395 5.537 1.00 89.69 101 VAL A N 1
ATOM 774 C CA . VAL A 1 101 ? -2.500 -2.795 4.986 1.00 89.69 101 VAL A CA 1
ATOM 775 C C . VAL A 1 101 ? -1.902 -3.668 3.892 1.00 89.69 101 VAL A C 1
ATOM 777 O O . VAL A 1 101 ? -1.527 -4.819 4.138 1.00 89.69 101 VAL A O 1
ATOM 780 N N . CYS A 1 102 ? -1.708 -3.093 2.705 1.00 88.50 102 CYS A N 1
ATOM 781 C CA . CYS A 1 102 ? -1.071 -3.776 1.579 1.00 88.50 102 CYS A CA 1
ATOM 782 C C . CYS A 1 102 ? -0.141 -2.862 0.768 1.00 88.50 102 CYS A C 1
ATOM 784 O O . CYS A 1 102 ? -0.111 -1.638 0.930 1.00 88.50 102 CYS A O 1
ATOM 786 N N . ALA A 1 103 ? 0.675 -3.463 -0.098 1.00 88.69 103 ALA A N 1
ATOM 787 C CA . ALA A 1 103 ? 1.455 -2.699 -1.060 1.00 88.69 103 ALA A CA 1
ATOM 788 C C . ALA A 1 103 ? 0.535 -2.030 -2.095 1.00 88.69 103 ALA A C 1
ATOM 790 O O . ALA A 1 103 ? -0.415 -2.638 -2.583 1.00 88.69 103 ALA A O 1
ATOM 791 N N . ALA A 1 104 ? 0.852 -0.790 -2.468 1.00 89.56 104 ALA A N 1
ATOM 792 C CA . ALA A 1 104 ? 0.170 -0.130 -3.576 1.00 89.56 104 ALA A CA 1
ATOM 793 C C . ALA A 1 104 ? 0.404 -0.910 -4.888 1.00 89.56 104 ALA A C 1
ATOM 795 O O . ALA A 1 104 ? 1.529 -1.395 -5.108 1.00 89.56 104 ALA A O 1
ATOM 796 N N . PRO A 1 105 ? -0.614 -1.025 -5.764 1.00 89.00 105 PRO A N 1
ATOM 797 C CA . PRO A 1 105 ? -0.435 -1.670 -7.051 1.00 89.00 105 PRO A CA 1
ATOM 798 C C . PRO A 1 105 ? 0.574 -0.883 -7.889 1.00 89.00 105 PRO A C 1
ATOM 800 O O . PRO A 1 105 ? 0.694 0.339 -7.774 1.00 89.00 105 PRO A O 1
ATOM 803 N N . TRP A 1 106 ? 1.307 -1.575 -8.753 1.00 85.44 106 TRP A N 1
ATOM 804 C CA . TRP A 1 106 ? 2.084 -0.898 -9.784 1.00 85.44 106 TRP A CA 1
ATOM 805 C C . TRP A 1 106 ? 1.163 -0.176 -10.761 1.00 85.44 106 TRP A C 1
ATOM 807 O O . TRP A 1 106 ? 0.060 -0.651 -11.028 1.00 85.44 106 TRP A O 1
ATOM 817 N N . ASP A 1 107 ? 1.649 0.936 -11.322 1.00 83.06 107 ASP A N 1
ATOM 818 C CA . ASP A 1 107 ? 0.942 1.753 -12.319 1.00 83.06 107 ASP A CA 1
ATOM 819 C C . ASP A 1 107 ? 0.912 1.055 -13.692 1.00 83.06 107 ASP A C 1
ATOM 821 O O . ASP A 1 107 ? 1.422 1.522 -14.709 1.00 83.06 107 ASP A O 1
ATOM 825 N N . LEU A 1 108 ? 0.365 -0.158 -13.687 1.00 82.62 108 LEU A N 1
ATOM 826 C CA . LEU A 1 108 ? 0.130 -1.009 -14.832 1.00 82.62 108 LEU A CA 1
ATOM 827 C C . LEU A 1 108 ? -1.383 -1.147 -14.979 1.00 82.62 108 LEU A C 1
ATOM 829 O O . LEU A 1 108 ? -2.036 -1.559 -14.016 1.00 82.62 108 LEU A O 1
ATOM 833 N N . PRO A 1 109 ? -1.951 -0.920 -16.176 1.00 79.94 109 PRO A N 1
ATOM 834 C CA . PRO A 1 109 ? -3.394 -0.996 -16.395 1.00 79.94 109 PRO A CA 1
ATOM 835 C C . PRO A 1 109 ? -4.039 -2.268 -15.826 1.00 79.94 109 PRO A C 1
ATOM 837 O O . PRO A 1 109 ? -5.094 -2.211 -15.200 1.00 79.94 109 PRO A O 1
ATOM 840 N N . GLY A 1 110 ? -3.377 -3.420 -15.987 1.00 84.69 110 GLY A N 1
ATOM 841 C CA . GLY A 1 110 ? -3.863 -4.700 -15.473 1.00 84.69 110 GLY A CA 1
ATOM 842 C C . GLY A 1 110 ? -3.762 -4.863 -13.952 1.00 84.69 110 GLY A C 1
ATOM 843 O O . GLY A 1 110 ? -4.595 -5.557 -13.376 1.00 84.69 110 GLY A O 1
ATOM 844 N N . ALA A 1 111 ? -2.766 -4.261 -13.298 1.00 85.12 111 ALA A N 1
ATOM 845 C CA . ALA A 1 111 ? -2.618 -4.318 -11.841 1.00 85.12 111 ALA A CA 1
ATOM 846 C C . ALA A 1 111 ? -3.602 -3.359 -11.167 1.00 85.12 111 ALA A C 1
ATOM 848 O O . ALA A 1 111 ? -4.360 -3.779 -10.299 1.00 85.12 111 ALA A O 1
ATOM 849 N N . THR A 1 112 ? -3.682 -2.113 -11.639 1.00 86.94 112 THR A N 1
ATOM 850 C CA . THR A 1 112 ? -4.628 -1.116 -11.124 1.00 86.94 112 THR A CA 1
ATOM 851 C C . THR A 1 112 ? -6.073 -1.574 -11.304 1.00 86.94 112 THR A C 1
ATOM 853 O O . THR A 1 112 ? -6.864 -1.470 -10.374 1.00 86.94 112 THR A O 1
ATOM 856 N N . ARG A 1 113 ? -6.428 -2.155 -12.462 1.00 86.81 113 ARG A N 1
ATOM 857 C CA . ARG A 1 113 ? -7.786 -2.674 -12.688 1.00 86.81 113 ARG A CA 1
ATOM 858 C C . ARG A 1 113 ? -8.144 -3.801 -11.722 1.00 86.81 113 ARG A C 1
ATOM 860 O O . ARG A 1 113 ? -9.237 -3.783 -11.176 1.00 86.81 113 ARG A O 1
ATOM 867 N N . ARG A 1 114 ? -7.243 -4.764 -11.502 1.00 86.88 114 ARG A N 1
ATOM 868 C CA . ARG A 1 114 ? -7.477 -5.851 -10.535 1.00 86.88 114 ARG A CA 1
ATOM 869 C C . ARG A 1 114 ? -7.537 -5.331 -9.110 1.00 86.88 114 ARG A C 1
ATOM 871 O O . ARG A 1 114 ? -8.404 -5.745 -8.359 1.00 86.88 114 ARG A O 1
ATOM 878 N N . PHE A 1 115 ? -6.676 -4.375 -8.773 1.00 86.38 115 PHE A N 1
ATOM 879 C CA . PHE A 1 115 ? -6.713 -3.726 -7.475 1.00 86.38 115 PHE A CA 1
ATOM 880 C C . PHE A 1 115 ? -8.020 -2.973 -7.246 1.00 86.38 115 PHE A C 1
ATOM 882 O O . PHE A 1 115 ? -8.487 -2.967 -6.127 1.00 86.38 115 PHE A O 1
ATOM 889 N N . LEU A 1 116 ? -8.616 -2.326 -8.246 1.00 85.00 116 LEU A N 1
ATOM 890 C CA . LEU A 1 116 ? -9.880 -1.599 -8.069 1.00 85.00 116 LEU A CA 1
ATOM 891 C C . LEU A 1 116 ? -11.124 -2.495 -8.163 1.00 85.00 116 LEU A C 1
ATOM 893 O O . LEU A 1 116 ? -12.180 -2.090 -7.699 1.00 85.00 116 LEU A O 1
ATOM 897 N N . ALA A 1 117 ? -11.008 -3.669 -8.788 1.00 82.25 117 ALA A N 1
ATOM 898 C CA . ALA A 1 117 ? -12.106 -4.624 -8.951 1.00 82.25 117 ALA A CA 1
ATOM 899 C C . ALA A 1 117 ? -12.204 -5.671 -7.825 1.00 82.25 117 ALA A C 1
ATOM 901 O O . ALA A 1 117 ? -13.182 -6.413 -7.795 1.00 82.25 117 ALA A O 1
ATOM 902 N N . ALA A 1 118 ? -11.178 -5.768 -6.975 1.00 69.75 118 ALA A N 1
ATOM 903 C CA . ALA A 1 118 ? -11.162 -6.596 -5.767 1.00 69.75 118 ALA A CA 1
ATOM 904 C C . ALA A 1 118 ? -11.929 -5.938 -4.615 1.00 69.75 118 ALA A C 1
ATOM 906 O O . ALA A 1 118 ? -12.339 -6.678 -3.705 1.00 69.75 118 ALA A O 1
#

pLDDT: mean 80.87, std 11.65, range [50.0, 96.19]

Sequence (118 aa):
MRRALYSLLLYLLLPLVVMRFLWRGWRDAAQRGSLAERLAFAPAPRADSPLWLHAASMGELRALAALLHARGQSSPVLVTSITPTGVANARRLFGAAGHEVCAAPWDLPGATRRFLAA

Secondary structure (DSSP, 8-state):
-HHHHHHHHHHHHHHHHHHHHHHHHTS-HHHHHHHHHHTTSSPPPPPSS-EEEE-SSHHHHHHHHHHHHHTT--S-EEEEESSHHHHHHHHHHHGGGT-EEEEPPPS-HHHHHHHHH-